Protein AF-A0A1M5C3C6-F1 (afdb_monomer_lite)

Organism: Salegentibacter echinorum (NCBI:txid1073325)

Structure (mmCIF, N/CA/C/O backbone):
data_AF-A0A1M5C3C6-F1
#
_entry.id   AF-A0A1M5C3C6-F1
#
loop_
_atom_site.group_PDB
_atom_site.id
_atom_site.type_symbol
_atom_site.label_atom_id
_atom_site.label_alt_id
_atom_site.label_comp_id
_atom_site.label_asym_id
_atom_site.label_entity_id
_atom_site.label_seq_id
_atom_site.pdbx_PDB_ins_code
_atom_site.Cartn_x
_atom_site.Cartn_y
_atom_site.Cartn_z
_atom_site.occupancy
_atom_site.B_iso_or_equiv
_atom_site.auth_seq_id
_atom_site.auth_comp_id
_atom_site.auth_asym_id
_atom_site.auth_atom_id
_atom_site.pdbx_PDB_model_num
ATOM 1 N N . MET A 1 1 ? 4.363 -3.540 -17.064 1.00 93.31 1 MET A N 1
ATOM 2 C CA . MET A 1 1 ? 4.188 -4.124 -15.725 1.00 93.31 1 MET A CA 1
ATOM 3 C C . MET A 1 1 ? 2.972 -3.511 -15.063 1.00 93.31 1 MET A C 1
ATOM 5 O O . MET A 1 1 ? 2.688 -2.341 -15.294 1.00 93.31 1 MET A O 1
ATOM 9 N N . CYS A 1 2 ? 2.278 -4.302 -14.253 1.00 96.50 2 CYS A N 1
ATOM 10 C CA . CYS A 1 2 ? 1.109 -3.880 -13.493 1.00 96.50 2 CYS A CA 1
ATOM 11 C C . CYS A 1 2 ? 1.290 -4.357 -12.052 1.00 96.50 2 CYS A C 1
ATOM 13 O O . CYS A 1 2 ? 1.739 -5.483 -11.843 1.00 96.50 2 CYS A O 1
ATOM 15 N N . ASP A 1 3 ? 0.938 -3.518 -11.085 1.00 96.62 3 ASP A N 1
ATOM 16 C CA . ASP A 1 3 ? 0.937 -3.871 -9.669 1.00 96.62 3 ASP A CA 1
ATOM 17 C C . ASP A 1 3 ? -0.134 -3.055 -8.945 1.00 96.62 3 ASP A C 1
ATOM 19 O O . ASP A 1 3 ? 0.022 -1.860 -8.692 1.00 96.62 3 ASP A O 1
ATOM 23 N N . VAL A 1 4 ? -1.237 -3.729 -8.638 1.00 96.19 4 VAL A N 1
ATOM 24 C CA . VAL A 1 4 ? -2.392 -3.157 -7.939 1.00 96.19 4 VAL A CA 1
ATOM 25 C C . VAL A 1 4 ? -2.385 -3.501 -6.443 1.00 96.19 4 VAL A C 1
ATOM 27 O O . VAL A 1 4 ? -3.344 -3.188 -5.742 1.00 96.19 4 VAL A O 1
ATOM 30 N N . GLY A 1 5 ? -1.327 -4.156 -5.946 1.00 94.25 5 GLY A N 1
ATOM 31 C CA . GLY A 1 5 ? -1.289 -4.795 -4.627 1.00 94.25 5 GLY A CA 1
ATOM 32 C C . GLY A 1 5 ? -0.212 -4.284 -3.668 1.00 94.25 5 GLY A C 1
ATOM 33 O O . GLY A 1 5 ? -0.130 -4.796 -2.555 1.00 94.25 5 GLY A O 1
ATOM 34 N N . PHE A 1 6 ? 0.603 -3.297 -4.054 1.00 95.62 6 PHE A N 1
ATOM 35 C CA . PHE A 1 6 ? 1.687 -2.790 -3.203 1.00 95.62 6 PHE A CA 1
ATOM 36 C C . PHE A 1 6 ? 1.196 -2.127 -1.903 1.00 95.62 6 PHE A C 1
ATOM 38 O O . PHE A 1 6 ? 1.842 -2.246 -0.863 1.00 95.62 6 PHE A O 1
ATOM 45 N N . GLY A 1 7 ? 0.059 -1.427 -1.950 1.00 94.38 7 GLY A N 1
ATOM 46 C CA . GLY A 1 7 ? -0.522 -0.709 -0.814 1.00 94.38 7 GLY A CA 1
ATOM 47 C C . GLY A 1 7 ? -0.641 0.787 -1.094 1.00 94.38 7 GLY A C 1
ATOM 48 O O . GLY A 1 7 ? -1.231 1.182 -2.097 1.00 94.38 7 GLY A O 1
ATOM 49 N N . GLY A 1 8 ? -0.090 1.629 -0.211 1.00 94.19 8 GLY A N 1
ATOM 50 C CA . GLY A 1 8 ? -0.203 3.094 -0.303 1.00 94.19 8 GLY A CA 1
ATOM 51 C C . GLY A 1 8 ? 0.149 3.646 -1.687 1.00 94.19 8 GLY A C 1
ATOM 52 O O . GLY A 1 8 ? -0.581 4.463 -2.239 1.00 94.19 8 GLY A O 1
ATOM 53 N N . GLN A 1 9 ? 1.223 3.127 -2.280 1.00 95.62 9 GLN A N 1
ATOM 54 C CA . GLN A 1 9 ? 1.797 3.571 -3.552 1.00 95.62 9 GLN A CA 1
ATOM 55 C C . GLN A 1 9 ? 1.551 2.544 -4.669 1.00 95.62 9 GLN A C 1
ATOM 57 O O . GLN A 1 9 ? 2.379 2.378 -5.560 1.00 95.62 9 GLN A O 1
ATOM 62 N N . SER A 1 10 ? 0.426 1.817 -4.622 1.00 96.12 10 SER A N 1
ATOM 63 C CA . SER A 1 10 ? 0.005 0.978 -5.752 1.00 96.12 10 SER A CA 1
ATOM 64 C C . SER A 1 10 ? -0.059 1.799 -7.043 1.00 96.12 10 SER A C 1
ATOM 66 O O . SER A 1 10 ? -0.481 2.966 -7.034 1.00 96.12 10 SER A O 1
ATOM 68 N N . LEU A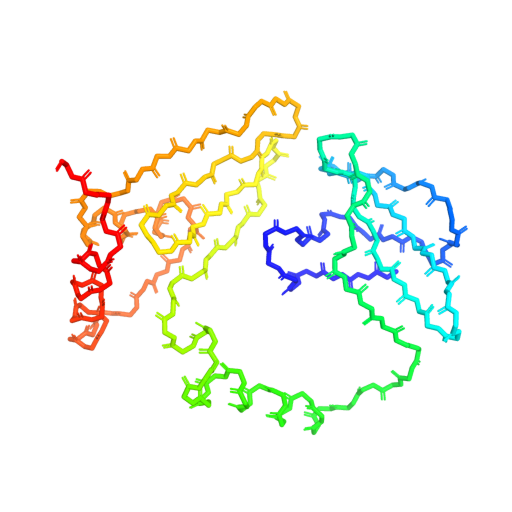 1 11 ? 0.341 1.177 -8.154 1.00 97.19 11 LEU A N 1
ATOM 69 C CA . LEU A 1 11 ? 0.299 1.804 -9.469 1.00 97.19 11 LEU A CA 1
ATOM 70 C C . LEU A 1 11 ? -1.156 2.075 -9.865 1.00 97.19 11 LEU A C 1
ATOM 72 O O . LEU A 1 11 ? -2.012 1.197 -9.762 1.00 97.19 11 LEU A O 1
ATOM 76 N N . SER A 1 12 ? -1.424 3.291 -10.336 1.00 96.44 12 SER A N 1
ATOM 77 C CA . SER A 1 12 ? -2.730 3.704 -10.869 1.00 96.44 12 SER A CA 1
ATOM 78 C C . SER A 1 12 ? -2.814 3.581 -12.395 1.00 96.44 12 SER A C 1
ATOM 80 O O . SER A 1 12 ? -3.881 3.766 -12.971 1.00 96.44 12 SER A O 1
ATOM 82 N N . ALA A 1 13 ? -1.704 3.230 -13.049 1.00 97.06 13 ALA A N 1
ATOM 83 C CA . ALA A 1 13 ? -1.616 2.925 -14.471 1.00 97.06 13 ALA A CA 1
ATOM 84 C C . ALA A 1 13 ? -0.562 1.830 -14.715 1.00 97.06 13 ALA A C 1
ATOM 86 O O . ALA A 1 13 ? 0.375 1.688 -13.920 1.00 97.06 13 ALA A O 1
ATOM 87 N N . PRO A 1 14 ? -0.685 1.037 -15.794 1.00 97.88 14 PRO A N 1
ATOM 88 C CA . PRO A 1 14 ? 0.389 0.146 -16.206 1.00 97.88 14 PRO A CA 1
ATOM 89 C C . PRO A 1 14 ? 1.625 0.958 -16.608 1.00 97.88 14 PRO A C 1
ATOM 91 O O . PRO A 1 14 ? 1.510 2.014 -17.222 1.00 97.88 14 PRO A O 1
ATOM 94 N N . LEU A 1 15 ? 2.808 0.425 -16.313 1.00 98.31 15 LEU A N 1
ATOM 95 C CA . LEU A 1 15 ? 4.074 0.991 -16.779 1.00 98.31 15 LEU A CA 1
ATOM 96 C C . LEU A 1 15 ? 4.615 0.160 -17.938 1.00 98.31 15 LEU A C 1
ATOM 98 O O . LEU A 1 15 ? 4.606 -1.072 -17.878 1.00 98.31 15 LEU A O 1
ATOM 102 N N . GLU A 1 16 ? 5.154 0.789 -18.970 1.00 98.06 16 GLU A N 1
ATOM 103 C CA . GLU A 1 16 ? 5.995 0.097 -19.937 1.00 98.06 16 GLU A CA 1
ATOM 104 C C . GLU A 1 16 ? 7.238 -0.464 -19.228 1.00 98.06 16 GLU A C 1
ATOM 106 O O . GLU A 1 16 ? 7.775 0.130 -18.287 1.00 98.06 16 GLU A O 1
ATOM 111 N N . PHE A 1 17 ? 7.727 -1.629 -19.660 1.00 97.25 17 PHE A N 1
ATOM 112 C CA . PHE A 1 17 ? 8.961 -2.196 -19.112 1.00 97.25 17 PHE A CA 1
ATOM 113 C C . PHE A 1 17 ? 10.205 -1.536 -19.729 1.00 97.25 17 PHE A C 1
ATOM 115 O O . PHE A 1 17 ? 11.050 -2.192 -20.335 1.00 97.25 17 PHE A O 1
ATOM 122 N N . LYS A 1 18 ? 10.302 -0.213 -19.584 1.00 97.62 18 LYS A N 1
ATOM 123 C CA . LYS A 1 18 ? 11.383 0.615 -20.115 1.00 97.62 18 LYS A CA 1
ATOM 124 C C . LYS A 1 18 ? 12.235 1.158 -18.974 1.00 97.62 18 LYS A C 1
ATOM 126 O O . LYS A 1 18 ? 11.721 1.649 -17.969 1.00 97.62 18 LYS A O 1
ATOM 131 N N . LEU A 1 19 ? 13.551 0.998 -19.099 1.00 98.00 19 LEU A N 1
ATOM 132 C CA . LEU A 1 19 ? 14.489 1.337 -18.033 1.00 98.00 19 LEU A CA 1
ATOM 133 C C . LEU A 1 19 ? 14.855 2.818 -18.059 1.00 98.00 19 LEU A C 1
ATOM 135 O O . LEU A 1 19 ? 15.121 3.369 -19.117 1.00 98.00 19 LEU A O 1
ATOM 139 N N . ASN A 1 20 ? 14.978 3.402 -16.869 1.00 97.38 20 ASN A N 1
ATOM 140 C CA . ASN A 1 20 ? 15.413 4.769 -16.569 1.00 97.38 20 ASN A CA 1
ATOM 141 C C . ASN A 1 20 ? 14.481 5.894 -17.036 1.00 97.38 20 ASN A C 1
ATOM 143 O O . ASN A 1 20 ? 14.578 6.992 -16.486 1.00 97.38 20 ASN A O 1
ATOM 147 N N . ASP A 1 21 ? 13.561 5.610 -17.949 1.00 97.88 21 ASP A N 1
ATOM 148 C CA . ASP A 1 21 ? 12.530 6.544 -18.382 1.00 97.88 21 ASP A CA 1
ATOM 149 C C . ASP A 1 21 ? 11.553 6.855 -17.247 1.00 97.88 21 ASP A C 1
ATOM 151 O O . ASP A 1 21 ? 11.092 5.961 -16.528 1.00 97.88 21 ASP A O 1
ATOM 155 N N . ILE A 1 22 ? 11.253 8.144 -17.104 1.00 98.38 22 ILE A N 1
ATOM 156 C CA . ILE A 1 22 ? 10.163 8.625 -16.261 1.00 98.38 22 ILE A CA 1
ATOM 157 C C . ILE A 1 22 ? 8.858 8.305 -16.984 1.00 98.38 22 ILE A C 1
ATOM 159 O O . ILE A 1 22 ? 8.717 8.586 -18.172 1.00 98.38 22 ILE A O 1
ATOM 163 N N . GLN A 1 23 ? 7.929 7.698 -16.261 1.00 98.31 23 GLN A N 1
ATOM 164 C CA . GLN A 1 23 ? 6.617 7.321 -16.753 1.00 98.31 23 GLN A CA 1
ATOM 165 C C . GLN A 1 23 ? 5.569 7.969 -15.858 1.00 98.31 23 GLN A C 1
ATOM 167 O O . GLN A 1 23 ? 5.457 7.634 -14.674 1.00 98.31 23 GLN A O 1
ATOM 172 N N . GLU A 1 24 ? 4.843 8.917 -16.439 1.00 97.25 24 GLU A N 1
ATOM 173 C CA . GLU A 1 24 ? 3.738 9.607 -15.784 1.00 97.25 24 GLU A CA 1
ATOM 174 C C . GLU A 1 24 ? 2.586 8.629 -15.536 1.00 97.25 24 GLU A C 1
ATOM 176 O O . GLU A 1 24 ? 2.287 7.750 -16.351 1.00 97.25 24 GLU A O 1
ATOM 181 N N . THR A 1 25 ? 1.923 8.787 -14.397 1.00 96.56 25 THR A N 1
ATOM 182 C CA . THR A 1 25 ? 0.677 8.083 -14.079 1.00 96.56 25 THR A CA 1
ATOM 183 C C . THR A 1 25 ? -0.361 9.107 -13.624 1.00 96.56 25 THR A C 1
ATOM 185 O O . THR A 1 25 ? -0.002 10.254 -13.363 1.00 96.56 25 THR A O 1
ATOM 188 N N . PRO A 1 26 ? -1.642 8.733 -13.4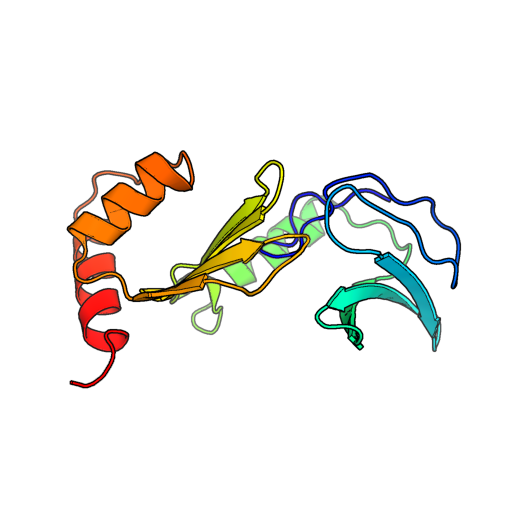55 1.00 96.31 26 PRO A N 1
ATOM 189 C CA . PRO A 1 26 ? -2.628 9.641 -12.868 1.00 96.31 26 PRO A CA 1
ATOM 190 C C . PRO A 1 26 ? -2.258 10.164 -11.468 1.00 96.31 26 PRO A C 1
ATOM 192 O O . PRO A 1 26 ? -2.896 11.087 -10.981 1.00 96.31 26 PRO A O 1
ATOM 195 N N . HIS A 1 27 ? -1.285 9.543 -10.791 1.00 96.38 27 HIS A N 1
ATOM 196 C CA . HIS A 1 27 ? -0.815 9.949 -9.470 1.00 96.38 27 HIS A CA 1
ATOM 197 C C . HIS A 1 27 ? 0.650 10.411 -9.531 1.00 96.38 27 HIS A C 1
ATOM 199 O O . HIS A 1 27 ? 0.934 11.482 -10.050 1.00 96.38 27 HIS A O 1
ATOM 205 N N . GLU A 1 28 ? 1.587 9.638 -8.979 1.00 96.50 28 GLU A N 1
ATOM 206 C CA . GLU A 1 28 ? 3.012 9.961 -9.010 1.00 96.50 28 GLU A CA 1
ATOM 207 C C . GLU A 1 28 ? 3.690 9.431 -10.272 1.00 96.50 28 GLU A C 1
ATOM 209 O O . GLU A 1 28 ? 3.245 8.458 -10.886 1.00 96.50 28 GLU A O 1
ATOM 214 N N . ASP A 1 29 ? 4.835 10.016 -10.599 1.00 97.38 29 ASP A N 1
ATOM 215 C CA . ASP A 1 29 ? 5.709 9.484 -11.632 1.00 97.38 29 ASP A CA 1
ATOM 216 C C . ASP A 1 29 ? 6.479 8.272 -11.121 1.00 97.38 29 ASP A C 1
ATOM 218 O O . ASP A 1 29 ? 6.998 8.250 -9.995 1.00 97.38 29 ASP A O 1
ATOM 222 N N . TYR A 1 30 ? 6.635 7.285 -11.996 1.00 98.31 30 TYR A N 1
ATOM 223 C CA . TYR A 1 30 ? 7.414 6.091 -11.717 1.00 98.31 30 TYR A CA 1
ATOM 224 C C . TYR A 1 30 ? 8.551 5.931 -12.714 1.00 98.31 30 TYR A C 1
ATOM 226 O O . TYR A 1 30 ? 8.537 6.461 -13.820 1.00 98.31 30 TYR A O 1
ATOM 234 N N . LYS A 1 31 ? 9.564 5.163 -12.321 1.00 98.31 31 LYS A N 1
ATOM 235 C CA . LYS A 1 31 ? 10.573 4.650 -13.248 1.00 98.31 31 LYS A CA 1
ATOM 236 C C . LYS A 1 31 ? 11.105 3.311 -12.787 1.00 98.31 31 LYS A C 1
ATOM 238 O O . LYS A 1 31 ? 11.161 3.022 -11.589 1.00 98.31 31 LYS A O 1
ATOM 243 N N . ILE A 1 32 ? 11.563 2.515 -13.742 1.00 98.62 32 ILE A N 1
ATOM 244 C CA . ILE A 1 32 ? 12.200 1.228 -13.479 1.00 98.62 32 ILE A CA 1
ATOM 245 C C . ILE A 1 32 ? 13.699 1.414 -13.664 1.00 98.62 32 ILE A C 1
ATOM 247 O O . ILE A 1 32 ? 14.146 1.818 -14.731 1.00 98.62 32 ILE A O 1
ATOM 251 N N . ILE A 1 33 ? 14.499 1.110 -12.647 1.00 98.31 33 ILE A N 1
ATOM 252 C CA . ILE A 1 33 ? 15.962 1.110 -12.780 1.00 98.31 33 ILE A CA 1
ATOM 253 C C . ILE A 1 33 ? 16.501 -0.312 -12.680 1.00 98.31 33 ILE A C 1
ATOM 255 O O . ILE A 1 33 ? 15.929 -1.152 -11.985 1.00 98.31 33 ILE A O 1
ATOM 259 N N . ARG A 1 34 ? 17.639 -0.576 -13.325 1.00 98.12 34 ARG A N 1
ATOM 260 C CA . ARG A 1 34 ? 18.359 -1.848 -13.203 1.00 98.12 34 ARG A CA 1
ATOM 261 C C . ARG A 1 34 ? 19.704 -1.621 -12.521 1.00 98.12 34 ARG A C 1
ATOM 263 O O . ARG A 1 34 ? 20.483 -0.781 -12.957 1.00 98.12 34 ARG A O 1
ATOM 270 N N . LYS A 1 35 ? 19.986 -2.372 -11.455 1.00 97.38 35 LYS A N 1
ATOM 271 C CA . LYS A 1 35 ? 21.264 -2.331 -10.725 1.00 97.38 35 LYS A CA 1
ATOM 272 C C . LYS A 1 35 ? 21.596 -3.717 -10.180 1.00 97.38 35 LYS A C 1
ATOM 274 O O . LYS A 1 35 ? 20.727 -4.379 -9.620 1.00 97.38 35 LYS A O 1
ATOM 279 N N . ASN A 1 36 ? 22.849 -4.152 -10.326 1.00 95.44 36 ASN A N 1
ATOM 280 C CA . ASN A 1 36 ? 23.354 -5.430 -9.799 1.00 95.44 36 ASN A CA 1
ATOM 281 C C . ASN A 1 36 ? 22.453 -6.630 -10.165 1.00 95.44 36 ASN A C 1
ATOM 283 O O . ASN A 1 36 ? 22.033 -7.398 -9.303 1.00 95.44 36 ASN A O 1
ATOM 287 N N . GLY A 1 37 ? 22.071 -6.731 -11.442 1.00 94.94 37 GLY A N 1
ATOM 288 C CA . GLY A 1 37 ? 21.233 -7.824 -11.953 1.00 94.94 37 GLY A CA 1
ATOM 289 C C . GLY A 1 37 ? 19.751 -7.774 -11.556 1.00 94.94 37 GLY A C 1
ATOM 290 O O . GLY A 1 37 ? 18.988 -8.610 -12.023 1.00 94.94 37 GLY A O 1
ATOM 291 N N . CYS A 1 38 ? 19.323 -6.794 -10.758 1.00 97.81 38 CYS A N 1
ATOM 292 C CA . CYS A 1 38 ? 17.945 -6.672 -10.280 1.00 97.81 38 CYS A CA 1
ATOM 293 C C . CYS A 1 38 ? 17.273 -5.401 -10.800 1.00 97.81 38 CYS A C 1
ATOM 295 O O . CYS A 1 38 ? 17.946 -4.424 -11.144 1.00 97.81 38 CYS A O 1
ATOM 297 N N . TYR A 1 39 ? 15.944 -5.411 -10.808 1.00 98.50 39 TYR A N 1
ATOM 298 C CA . TYR A 1 39 ? 15.113 -4.263 -11.149 1.00 98.50 39 TYR A CA 1
ATOM 299 C C . TYR A 1 39 ? 14.578 -3.614 -9.879 1.00 98.50 39 TYR A C 1
ATOM 301 O O . TYR A 1 39 ? 14.357 -4.289 -8.874 1.00 98.50 39 TYR A O 1
ATOM 309 N N . PHE A 1 40 ? 14.374 -2.304 -9.919 1.00 98.50 40 PHE A N 1
ATOM 310 C CA . PHE A 1 40 ? 13.790 -1.547 -8.822 1.00 98.50 40 PHE A CA 1
ATOM 311 C C . PHE A 1 40 ? 12.723 -0.623 -9.384 1.00 98.50 40 PHE A C 1
ATOM 313 O O . PHE A 1 40 ? 13.011 0.162 -10.291 1.00 98.50 40 PHE A O 1
ATOM 320 N N . LEU A 1 41 ? 11.522 -0.695 -8.817 1.00 98.50 41 LEU A N 1
ATOM 321 C CA . LEU A 1 41 ? 10.489 0.296 -9.072 1.00 98.50 41 LEU A CA 1
ATOM 322 C C . LEU A 1 41 ? 10.749 1.503 -8.171 1.00 98.50 41 LEU A C 1
ATOM 324 O O . LEU A 1 41 ? 10.874 1.365 -6.949 1.00 98.50 41 LEU A O 1
ATOM 328 N N . LYS A 1 42 ? 10.850 2.685 -8.775 1.00 98.44 42 LYS A N 1
ATOM 329 C CA . LYS A 1 42 ? 10.987 3.955 -8.067 1.00 98.44 42 LYS A CA 1
ATOM 330 C C . LYS A 1 42 ? 9.776 4.838 -8.307 1.00 98.44 42 LYS A C 1
ATOM 332 O O . LYS A 1 42 ? 9.257 4.851 -9.415 1.00 98.44 42 LYS A O 1
ATOM 337 N N . CYS A 1 43 ? 9.394 5.579 -7.277 1.00 97.69 43 CYS A N 1
ATOM 338 C CA . CYS A 1 43 ? 8.297 6.541 -7.265 1.00 97.69 43 CYS A CA 1
ATOM 339 C C . CYS A 1 43 ? 8.857 7.924 -6.904 1.00 97.69 43 CYS A C 1
ATOM 341 O O . CYS A 1 43 ? 9.737 8.016 -6.038 1.00 97.69 43 CYS A O 1
ATOM 343 N N . SER A 1 44 ? 8.389 8.974 -7.573 1.00 96.69 44 SER A N 1
ATOM 344 C CA . SER A 1 44 ? 8.720 10.361 -7.244 1.00 96.69 44 SER A CA 1
ATOM 345 C C . SER A 1 44 ? 7.780 10.871 -6.152 1.00 96.69 44 SER A C 1
ATOM 347 O O . SER A 1 44 ? 6.592 11.066 -6.384 1.00 96.69 44 SER A O 1
ATOM 349 N N . ILE A 1 45 ? 8.299 11.079 -4.941 1.00 93.38 45 ILE A N 1
ATOM 350 C CA . ILE A 1 45 ? 7.525 11.549 -3.784 1.00 93.38 45 ILE A CA 1
ATOM 351 C C . ILE A 1 45 ? 8.228 12.775 -3.217 1.00 93.38 45 ILE A C 1
ATOM 353 O O . ILE A 1 45 ? 9.394 12.688 -2.838 1.00 93.38 45 ILE A O 1
ATOM 357 N N . LYS A 1 46 ? 7.523 13.913 -3.135 1.00 89.88 46 LYS A N 1
ATOM 358 C CA . LYS A 1 46 ? 8.088 15.199 -2.674 1.00 89.88 46 LYS A CA 1
ATOM 359 C C . LYS A 1 46 ? 9.405 15.550 -3.390 1.00 89.88 46 LYS A C 1
ATOM 361 O O . LYS A 1 46 ? 10.380 15.932 -2.754 1.00 89.88 46 LYS A O 1
ATOM 366 N N . ASN A 1 47 ? 9.427 15.387 -4.714 1.00 89.25 47 ASN A N 1
ATOM 367 C CA . ASN A 1 47 ? 10.594 15.604 -5.581 1.00 89.25 47 ASN A CA 1
ATOM 368 C C . ASN A 1 47 ? 11.801 14.686 -5.298 1.00 89.25 47 ASN A C 1
ATOM 370 O O . ASN A 1 47 ? 12.896 14.928 -5.804 1.00 89.25 47 ASN A O 1
ATOM 374 N N . GLU A 1 48 ? 11.616 13.602 -4.539 1.00 95.38 48 GLU A N 1
ATOM 375 C CA . GLU A 1 48 ? 12.642 12.594 -4.290 1.00 95.38 48 GLU A CA 1
ATOM 376 C C . GLU A 1 48 ? 12.256 11.233 -4.874 1.00 95.38 48 GLU A C 1
ATOM 378 O O . GLU A 1 48 ? 11.145 10.735 -4.698 1.00 95.38 48 GLU A O 1
ATOM 383 N N . TRP A 1 49 ? 13.222 10.566 -5.506 1.00 97.50 49 TRP A N 1
ATOM 384 C CA . TRP A 1 49 ? 13.036 9.211 -6.021 1.00 97.50 49 TRP A CA 1
ATOM 385 C C . TRP A 1 49 ? 13.199 8.164 -4.917 1.00 97.50 49 TRP A C 1
ATOM 387 O O . TRP A 1 49 ? 14.320 7.756 -4.591 1.00 97.50 49 TRP A O 1
ATOM 397 N N . LYS A 1 50 ? 12.079 7.669 -4.391 1.00 97.69 50 LYS A N 1
ATOM 398 C CA . LYS A 1 50 ? 12.032 6.592 -3.394 1.00 97.69 50 LYS A CA 1
ATOM 399 C C . LYS A 1 50 ? 11.943 5.231 -4.085 1.00 97.69 50 LYS A C 1
ATOM 401 O O . LYS A 1 50 ? 11.260 5.078 -5.093 1.00 97.69 50 LYS A O 1
ATOM 406 N N . THR A 1 51 ? 12.634 4.230 -3.548 1.00 97.81 51 THR A N 1
ATOM 407 C CA . THR A 1 51 ? 12.511 2.838 -4.010 1.00 97.81 51 THR A CA 1
ATOM 408 C C . THR A 1 51 ? 11.296 2.200 -3.352 1.00 97.81 51 THR A C 1
ATOM 410 O O . THR A 1 51 ? 11.243 2.159 -2.127 1.00 97.81 51 THR A O 1
ATOM 413 N N . MET A 1 52 ? 10.357 1.688 -4.149 1.00 97.44 52 MET A N 1
ATOM 414 C CA . MET A 1 52 ? 9.184 0.969 -3.642 1.00 97.44 52 MET A CA 1
ATOM 415 C C . MET A 1 52 ? 9.549 -0.482 -3.342 1.00 97.44 52 MET A C 1
ATOM 417 O O . MET A 1 52 ? 9.415 -0.950 -2.217 1.00 97.44 52 MET A O 1
ATOM 421 N N . TYR A 1 53 ? 10.098 -1.177 -4.338 1.00 97.62 53 TYR A N 1
ATOM 422 C CA . TYR A 1 53 ? 10.556 -2.553 -4.186 1.00 97.62 53 TYR A CA 1
ATOM 423 C C . TYR A 1 53 ? 11.593 -2.936 -5.239 1.00 97.62 53 TYR A C 1
ATOM 425 O O . TYR A 1 53 ? 11.792 -2.261 -6.253 1.00 97.62 53 TYR A O 1
ATOM 433 N N . LYS A 1 54 ? 12.261 -4.055 -4.964 1.00 97.75 54 LYS A N 1
ATOM 434 C CA . LYS A 1 54 ? 13.228 -4.727 -5.829 1.00 97.75 54 LYS A CA 1
ATOM 435 C C . LYS A 1 54 ? 12.600 -6.013 -6.361 1.00 97.75 54 LYS A C 1
ATOM 437 O O . LYS A 1 54 ? 11.991 -6.746 -5.591 1.00 97.75 54 LYS A O 1
ATOM 442 N N . PHE A 1 55 ? 12.802 -6.321 -7.637 1.00 97.38 55 PHE A N 1
ATOM 443 C CA . PHE A 1 55 ? 12.292 -7.546 -8.248 1.00 97.38 55 PHE A CA 1
ATOM 444 C C . PHE A 1 55 ? 13.251 -8.126 -9.299 1.00 97.38 55 PHE A C 1
ATOM 446 O O . PHE A 1 55 ? 14.229 -7.496 -9.717 1.00 97.38 55 PHE A O 1
ATOM 453 N N . THR A 1 56 ? 12.974 -9.364 -9.701 1.00 96.75 56 THR A N 1
ATOM 454 C CA . THR A 1 56 ? 13.628 -10.064 -10.816 1.00 96.75 56 THR A CA 1
ATOM 455 C C . THR A 1 56 ? 12.568 -10.469 -11.840 1.00 96.75 56 THR A C 1
ATOM 457 O O . THR A 1 56 ? 11.379 -10.319 -11.576 1.00 96.75 56 THR A O 1
ATOM 460 N N . LEU A 1 57 ? 12.985 -10.977 -13.000 1.00 96.25 57 LEU A N 1
ATOM 461 C CA . LEU A 1 57 ? 12.062 -11.493 -14.021 1.00 96.25 57 LEU A CA 1
ATOM 462 C C . LEU A 1 57 ? 11.787 -12.995 -13.873 1.00 96.25 57 LEU A C 1
ATOM 464 O O . LEU A 1 57 ? 11.206 -13.601 -14.769 1.00 96.25 57 LEU A O 1
ATOM 468 N N . ASN A 1 58 ? 12.217 -13.599 -12.763 1.00 96.25 58 ASN A N 1
ATOM 469 C CA . ASN A 1 58 ? 11.931 -14.998 -12.491 1.00 96.25 58 ASN A CA 1
ATOM 470 C C . ASN A 1 58 ? 10.423 -15.189 -12.327 1.00 96.25 58 ASN A C 1
ATOM 472 O O . ASN A 1 58 ? 9.748 -14.385 -11.683 1.00 96.25 58 ASN A O 1
ATOM 476 N N . THR A 1 59 ? 9.905 -16.269 -12.900 1.00 96.75 59 THR A N 1
ATOM 477 C CA . THR A 1 59 ? 8.505 -16.649 -12.732 1.00 96.75 59 THR A CA 1
ATOM 478 C C . THR A 1 59 ? 8.268 -17.115 -11.301 1.00 96.75 59 THR A C 1
ATOM 480 O O . THR A 1 59 ? 8.951 -18.023 -10.830 1.00 96.75 59 THR A O 1
ATOM 483 N N . SER A 1 60 ? 7.289 -16.507 -10.637 1.00 96.25 60 SER A N 1
ATOM 484 C CA . SER A 1 60 ? 6.762 -16.982 -9.358 1.00 96.25 60 SER A CA 1
ATOM 485 C C . SER A 1 60 ? 5.536 -17.855 -9.597 1.00 96.25 60 SER A C 1
ATOM 487 O O . SER A 1 60 ? 4.677 -17.526 -10.418 1.00 96.25 60 SER A O 1
ATOM 489 N N . TYR A 1 61 ? 5.426 -18.948 -8.852 1.00 97.50 61 TYR A N 1
ATOM 490 C CA . TYR A 1 61 ? 4.308 -19.880 -8.921 1.00 97.50 61 TYR A CA 1
ATOM 491 C C . TYR A 1 61 ? 3.392 -19.732 -7.705 1.00 97.50 61 TYR A C 1
ATOM 493 O O . TYR A 1 61 ? 3.758 -19.187 -6.665 1.00 97.50 61 TYR A O 1
ATOM 501 N N . MET A 1 62 ? 2.182 -20.287 -7.800 1.00 97.62 62 MET A N 1
ATOM 502 C CA . MET A 1 62 ? 1.200 -20.250 -6.707 1.00 97.62 62 MET A CA 1
ATOM 503 C C . MET A 1 62 ? 1.728 -20.806 -5.381 1.00 97.62 62 MET A C 1
ATOM 505 O O . MET A 1 62 ? 1.305 -20.352 -4.319 1.00 97.62 62 MET A O 1
ATOM 509 N N . VAL A 1 63 ? 2.641 -21.779 -5.421 1.00 97.44 63 VAL A N 1
ATOM 510 C CA . VAL A 1 63 ? 3.258 -22.331 -4.208 1.00 97.44 63 VAL A CA 1
ATOM 511 C C . VAL A 1 63 ? 4.142 -21.303 -3.496 1.00 97.44 63 VAL A C 1
ATOM 513 O O . VAL A 1 63 ? 4.065 -21.199 -2.274 1.00 97.44 63 VAL A O 1
ATOM 516 N N . ASP A 1 64 ? 4.877 -20.476 -4.242 1.00 97.31 64 ASP A N 1
ATOM 517 C CA . ASP A 1 64 ? 5.742 -19.433 -3.681 1.00 97.31 64 ASP A CA 1
ATOM 518 C C . ASP A 1 64 ? 4.900 -18.377 -2.952 1.00 97.31 64 ASP A C 1
ATOM 520 O O . ASP A 1 64 ? 5.200 -17.988 -1.820 1.00 97.31 64 ASP A O 1
ATOM 524 N N . TYR A 1 65 ? 3.772 -17.982 -3.556 1.00 96.62 65 TYR A N 1
ATOM 525 C CA . TYR A 1 65 ? 2.827 -17.053 -2.937 1.00 96.62 65 TYR A CA 1
ATOM 526 C C . TYR A 1 65 ? 2.166 -17.626 -1.683 1.00 96.62 65 TYR A C 1
ATOM 528 O O . TYR A 1 65 ? 1.947 -16.881 -0.732 1.00 96.62 65 TYR A O 1
ATOM 536 N N . LYS A 1 66 ? 1.870 -18.932 -1.632 1.00 97.81 66 LYS A N 1
ATOM 537 C CA . LYS A 1 66 ? 1.309 -19.565 -0.425 1.00 97.81 66 LYS A CA 1
ATOM 538 C C . LYS A 1 66 ? 2.269 -19.468 0.758 1.00 97.81 66 LYS A C 1
ATOM 540 O O . LYS A 1 66 ? 1.827 -19.126 1.853 1.00 97.81 66 LYS A O 1
ATOM 545 N N . VAL A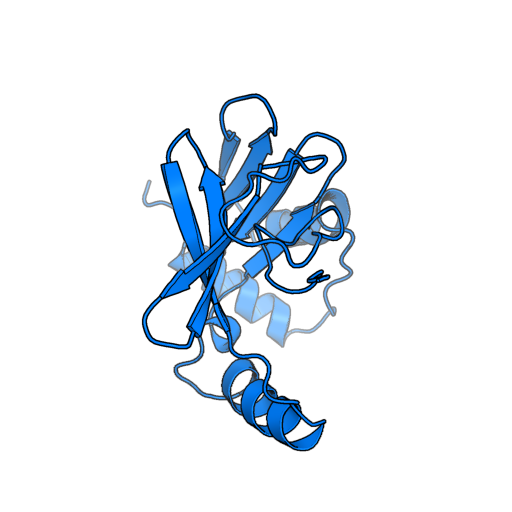 1 67 ? 3.558 -19.730 0.536 1.00 97.31 67 VAL A N 1
ATOM 546 C CA . VAL A 1 67 ? 4.590 -19.633 1.581 1.00 97.31 67 VAL A CA 1
ATOM 547 C C . VAL A 1 67 ? 4.731 -18.188 2.061 1.00 97.31 67 VAL A C 1
ATOM 549 O O . VAL A 1 67 ? 4.660 -17.933 3.264 1.00 97.31 67 VAL A O 1
ATOM 552 N N . ALA A 1 68 ? 4.848 -17.233 1.132 1.00 96.44 68 ALA A N 1
ATOM 553 C CA . ALA A 1 68 ? 4.944 -15.814 1.469 1.00 96.44 68 ALA A CA 1
ATOM 554 C C . ALA A 1 68 ? 3.698 -15.309 2.220 1.00 96.44 68 ALA A C 1
ATOM 556 O O . ALA A 1 68 ? 3.826 -14.638 3.241 1.00 96.44 68 ALA A O 1
ATOM 557 N N . ASN A 1 69 ? 2.500 -15.679 1.757 1.00 97.50 69 ASN A N 1
ATOM 558 C CA . ASN A 1 69 ? 1.235 -15.309 2.387 1.00 97.50 69 ASN A CA 1
ATOM 559 C C . ASN A 1 69 ? 1.087 -15.904 3.788 1.00 97.50 69 ASN A C 1
ATOM 561 O O . ASN A 1 69 ? 0.591 -15.229 4.685 1.00 97.50 69 ASN A O 1
ATOM 565 N N . TRP A 1 70 ? 1.495 -17.159 4.000 1.00 97.62 70 TRP A N 1
ATOM 566 C CA . TRP A 1 70 ? 1.474 -17.747 5.338 1.00 97.62 70 TRP A CA 1
ATOM 567 C C . TRP A 1 70 ? 2.345 -16.920 6.286 1.00 97.62 70 TRP A C 1
ATOM 569 O O . TRP A 1 70 ? 1.847 -16.435 7.296 1.00 97.62 70 TRP A O 1
ATOM 579 N N . TYR A 1 71 ? 3.593 -16.630 5.905 1.00 96.75 71 TYR A N 1
ATOM 580 C CA . TYR A 1 71 ? 4.474 -15.805 6.731 1.00 96.75 71 TYR A CA 1
ATOM 581 C C . TYR A 1 71 ? 3.855 -14.434 7.043 1.00 96.75 71 TYR A C 1
ATOM 583 O O . TYR A 1 71 ? 3.734 -14.057 8.207 1.00 96.75 71 TYR A O 1
ATOM 591 N N . THR A 1 72 ? 3.400 -13.696 6.027 1.00 96.00 72 THR A N 1
ATOM 592 C CA . THR A 1 72 ? 2.857 -12.347 6.242 1.00 96.00 72 THR A CA 1
ATOM 593 C C . THR A 1 72 ? 1.535 -12.344 7.011 1.00 96.00 72 THR A C 1
ATOM 595 O O . THR A 1 72 ? 1.284 -11.404 7.761 1.00 96.00 72 THR A O 1
ATOM 598 N N . SER A 1 73 ? 0.695 -13.372 6.889 1.00 95.81 73 SER A N 1
ATOM 599 C CA . SER A 1 73 ? -0.611 -13.410 7.565 1.00 95.81 73 SER A CA 1
ATOM 600 C C . SER A 1 73 ? -0.584 -14.040 8.960 1.00 95.81 73 SER A C 1
ATOM 602 O O . SER A 1 73 ? -1.451 -13.718 9.779 1.00 95.81 73 SER A O 1
ATOM 604 N N . THR A 1 74 ? 0.384 -14.915 9.260 1.00 95.00 74 THR A N 1
ATOM 605 C CA . THR A 1 74 ? 0.384 -15.692 10.511 1.00 95.00 74 THR A CA 1
ATOM 606 C C . THR A 1 74 ? 1.631 -15.545 11.368 1.00 95.00 74 THR A C 1
ATOM 608 O O . THR A 1 74 ? 1.536 -15.805 12.567 1.00 95.00 74 THR A O 1
ATOM 611 N N . HIS A 1 75 ? 2.788 -15.169 10.811 1.00 95.56 75 HIS A N 1
ATOM 612 C CA . HIS A 1 75 ? 4.019 -15.106 11.600 1.00 95.56 75 HIS A CA 1
ATOM 613 C C . HIS A 1 75 ? 3.922 -14.003 12.674 1.00 95.56 75 HIS A C 1
ATOM 615 O O . HIS A 1 75 ? 3.502 -12.891 12.338 1.00 95.56 75 HIS A O 1
ATOM 621 N N . PRO A 1 76 ? 4.317 -14.260 13.939 1.00 93.75 76 PRO A N 1
ATOM 622 C CA . PRO A 1 76 ? 4.211 -13.280 15.028 1.00 93.75 76 PRO A CA 1
ATOM 623 C C . PRO A 1 76 ? 4.901 -11.943 14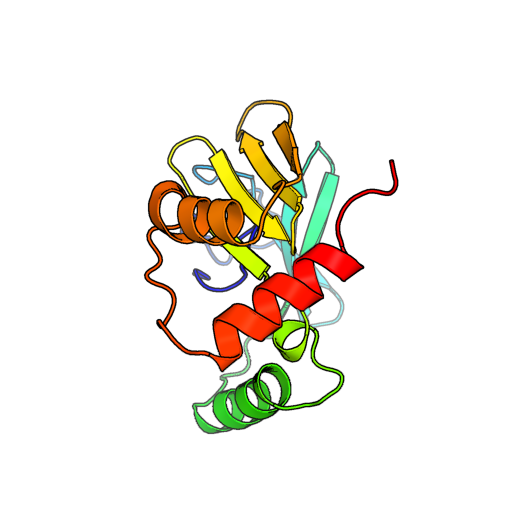.731 1.00 93.75 76 PRO A C 1
ATOM 625 O O . PRO A 1 76 ? 4.354 -10.886 15.037 1.00 93.75 76 PRO A O 1
ATOM 628 N N . ASP A 1 77 ? 6.055 -12.000 14.062 1.00 93.56 77 ASP A N 1
ATOM 629 C CA . ASP A 1 77 ? 6.850 -10.817 13.702 1.00 93.56 77 ASP A CA 1
ATOM 630 C C . ASP A 1 77 ? 6.324 -10.064 12.469 1.00 93.56 77 ASP A C 1
ATOM 632 O O . ASP A 1 77 ? 6.853 -9.015 12.097 1.00 93.56 77 ASP A O 1
ATOM 636 N N . SER A 1 78 ? 5.289 -10.575 11.796 1.00 94.31 78 SER A N 1
ATOM 637 C CA . SER A 1 78 ? 4.712 -9.883 10.648 1.00 94.31 78 SER A CA 1
ATOM 638 C C . SER A 1 78 ? 3.994 -8.609 11.090 1.00 94.31 78 SER A C 1
ATOM 640 O O . SER A 1 78 ? 3.064 -8.639 11.897 1.00 94.31 78 SER A O 1
ATOM 642 N N . HIS A 1 79 ? 4.341 -7.475 10.478 1.00 89.50 79 HIS A N 1
ATOM 643 C CA . HIS A 1 79 ? 3.633 -6.215 10.708 1.00 89.50 79 HIS A CA 1
ATOM 644 C C . HIS A 1 79 ? 2.133 -6.314 10.391 1.00 89.50 79 HIS A C 1
ATOM 646 O O . HIS A 1 79 ? 1.323 -5.723 11.102 1.00 89.50 79 HIS A O 1
ATOM 652 N N . PHE A 1 80 ? 1.745 -7.108 9.388 1.00 92.31 80 PHE A N 1
ATOM 653 C CA . PHE A 1 80 ? 0.340 -7.306 9.014 1.00 92.31 80 PHE A CA 1
ATOM 654 C C . PHE A 1 80 ? -0.458 -8.104 10.051 1.00 92.31 80 PHE A C 1
ATOM 656 O O . PHE A 1 80 ? -1.687 -8.088 10.029 1.00 92.31 80 PHE A O 1
ATOM 663 N N . LYS A 1 81 ? 0.215 -8.791 10.983 1.00 90.75 81 LYS A N 1
ATOM 664 C CA . LYS A 1 81 ? -0.457 -9.477 12.088 1.00 90.75 81 LYS A CA 1
ATOM 665 C C . LYS A 1 81 ? -0.880 -8.505 13.192 1.00 90.75 81 LYS A C 1
ATOM 667 O O . LYS A 1 81 ? -1.888 -8.777 13.852 1.00 90.75 81 LYS A O 1
ATOM 672 N N . ASN A 1 82 ? -0.143 -7.407 13.363 1.00 87.62 82 ASN A N 1
ATOM 673 C CA . ASN A 1 82 ? -0.211 -6.558 14.557 1.00 87.62 82 ASN A CA 1
ATOM 674 C C . ASN A 1 82 ? -0.619 -5.104 14.266 1.00 87.62 82 ASN A C 1
ATOM 676 O O . ASN A 1 82 ? -0.789 -4.330 15.199 1.00 87.62 82 ASN A O 1
ATOM 680 N N . LYS A 1 83 ? -0.784 -4.720 12.995 1.00 92.62 83 LYS A N 1
ATOM 681 C CA . LYS A 1 83 ? -1.174 -3.363 12.591 1.00 92.62 83 LYS A CA 1
ATOM 682 C C . LYS A 1 83 ? -2.438 -3.354 11.747 1.00 92.62 83 LYS A C 1
ATOM 684 O O . LYS A 1 83 ? -2.702 -4.295 10.999 1.00 92.62 83 LYS A O 1
ATOM 689 N N . LEU A 1 84 ? -3.172 -2.245 11.814 1.00 95.44 84 LEU A N 1
ATOM 690 C CA . LEU A 1 84 ? -4.206 -1.921 10.837 1.00 95.44 84 LEU A CA 1
ATOM 691 C C . LEU A 1 84 ? -3.583 -1.045 9.751 1.00 95.44 84 LEU A C 1
ATOM 693 O O . LEU A 1 84 ? -3.318 0.127 9.983 1.00 95.44 84 LEU A O 1
ATOM 697 N N . ILE A 1 85 ? -3.350 -1.614 8.570 1.00 96.75 85 ILE A N 1
ATOM 698 C CA . ILE A 1 85 ? -2.810 -0.883 7.420 1.00 96.75 85 ILE A CA 1
ATOM 699 C C . ILE A 1 85 ? -3.821 -0.982 6.288 1.00 96.75 85 ILE A C 1
ATOM 701 O O . ILE A 1 85 ? -4.164 -2.085 5.860 1.00 96.75 85 ILE A O 1
ATOM 705 N N . VAL A 1 86 ? -4.302 0.160 5.803 1.00 98.12 86 VAL A N 1
ATOM 706 C CA . VAL A 1 86 ? -5.268 0.222 4.701 1.00 98.12 86 VAL A CA 1
ATOM 707 C C . VAL A 1 86 ? -4.865 1.318 3.731 1.00 98.12 86 VAL A C 1
ATOM 709 O O . VAL A 1 86 ? -4.453 2.402 4.134 1.00 98.12 86 VAL A O 1
ATOM 712 N N . ALA A 1 87 ? -4.988 1.036 2.441 1.00 98.12 87 ALA A N 1
ATOM 713 C CA . ALA A 1 87 ? -4.700 1.988 1.386 1.00 98.12 87 ALA A CA 1
ATOM 714 C C . ALA A 1 87 ? -5.781 1.943 0.310 1.00 98.12 87 ALA A C 1
ATOM 716 O O . ALA A 1 87 ? -6.329 0.879 0.014 1.00 98.12 87 ALA A O 1
ATOM 717 N N . ARG A 1 88 ? -6.066 3.098 -0.293 1.00 98.00 88 ARG A N 1
ATOM 718 C CA . ARG A 1 88 ? -6.930 3.204 -1.471 1.00 98.00 88 ARG A CA 1
ATOM 719 C C . ARG A 1 88 ? -6.534 4.407 -2.322 1.00 98.00 88 ARG A C 1
ATOM 721 O O . ARG A 1 88 ? -6.435 5.515 -1.801 1.00 98.00 88 ARG A O 1
ATOM 728 N N . ALA A 1 89 ? -6.374 4.204 -3.626 1.00 96.88 89 ALA A N 1
ATOM 729 C CA . ALA A 1 89 ? -6.276 5.300 -4.587 1.00 96.88 89 ALA A CA 1
ATOM 730 C C . ALA A 1 89 ? -7.670 5.900 -4.854 1.00 96.88 89 ALA A C 1
ATOM 732 O O . ALA A 1 89 ? -8.637 5.164 -5.053 1.00 96.88 89 ALA A O 1
ATOM 733 N N . GLY A 1 90 ? -7.775 7.223 -4.798 1.00 95.69 90 GLY A N 1
ATOM 734 C CA . GLY A 1 90 ? -8.912 8.009 -5.274 1.00 95.69 90 GLY A CA 1
ATOM 735 C C . GLY A 1 90 ? -8.616 8.611 -6.650 1.00 95.69 90 GLY A C 1
ATOM 736 O O . GLY A 1 90 ? -7.678 8.193 -7.319 1.00 95.69 90 GLY A O 1
ATOM 737 N N . GLU A 1 91 ? -9.417 9.589 -7.070 1.00 93.62 91 GLU A N 1
ATOM 738 C CA . GLU A 1 91 ? -9.214 10.289 -8.349 1.00 93.62 91 GLU A CA 1
ATOM 739 C C . GLU A 1 91 ? -8.002 11.235 -8.280 1.00 93.62 91 GLU A C 1
ATOM 741 O O . GLU A 1 91 ? -7.034 11.036 -9.006 1.00 93.62 91 GLU A O 1
ATOM 746 N N . ASP A 1 92 ? -7.997 12.164 -7.316 1.00 94.44 92 ASP A N 1
ATOM 747 C CA . ASP A 1 92 ? -6.926 13.164 -7.129 1.00 94.44 92 ASP A CA 1
ATOM 748 C C . ASP A 1 92 ? -6.122 12.978 -5.827 1.00 94.44 92 ASP A C 1
ATOM 750 O O . ASP A 1 92 ? -5.430 13.889 -5.350 1.00 94.44 92 ASP A O 1
ATOM 754 N N . CYS A 1 93 ? -6.235 11.813 -5.185 1.00 97.12 93 CYS A N 1
ATOM 755 C CA . CYS A 1 93 ? -5.557 11.557 -3.916 1.00 97.12 93 CYS A CA 1
ATOM 756 C C . CYS A 1 93 ? -5.342 10.074 -3.615 1.00 97.12 93 CYS A C 1
ATOM 758 O O . CYS A 1 93 ? -5.957 9.198 -4.213 1.00 97.12 93 CYS A O 1
ATOM 760 N N . ARG A 1 94 ? -4.520 9.793 -2.602 1.00 98.12 94 ARG A N 1
ATOM 761 C CA . ARG A 1 94 ? -4.391 8.476 -1.972 1.00 98.12 94 ARG A CA 1
ATOM 762 C C . ARG A 1 94 ? -4.811 8.563 -0.517 1.00 98.12 94 ARG A C 1
ATOM 764 O O . ARG A 1 94 ? -4.331 9.417 0.224 1.00 98.12 94 ARG A O 1
ATOM 771 N N . TYR A 1 95 ? -5.669 7.644 -0.109 1.00 98.44 95 TYR A N 1
ATOM 772 C CA . TYR A 1 95 ? -6.043 7.442 1.281 1.00 98.44 95 TYR A CA 1
ATOM 773 C C . TYR A 1 95 ? -5.130 6.387 1.894 1.00 98.44 95 TYR A C 1
ATOM 775 O O . TYR A 1 95 ? -4.972 5.303 1.326 1.00 98.44 95 TYR A O 1
ATOM 783 N N . ALA A 1 96 ? -4.568 6.689 3.058 1.00 98.38 96 ALA A N 1
ATOM 784 C CA . ALA A 1 96 ? -3.782 5.764 3.857 1.00 98.38 96 ALA A CA 1
ATOM 785 C C . ALA A 1 96 ? -4.282 5.776 5.304 1.00 98.38 96 ALA A C 1
ATOM 787 O O . ALA A 1 96 ? -4.576 6.831 5.864 1.00 98.38 96 ALA A O 1
ATOM 788 N N . LEU A 1 97 ? -4.392 4.595 5.896 1.00 98.19 97 LEU A N 1
ATOM 789 C CA . LEU A 1 97 ? -4.648 4.397 7.314 1.00 98.19 97 LEU A CA 1
ATOM 790 C C . LEU A 1 97 ? -3.536 3.511 7.865 1.00 98.19 97 LEU A C 1
ATOM 792 O O . LEU A 1 97 ? -3.363 2.386 7.398 1.00 98.19 97 LEU A O 1
ATOM 796 N N . ASP A 1 98 ? -2.794 4.034 8.833 1.00 96.88 98 ASP A N 1
ATOM 797 C CA . ASP A 1 98 ? -1.772 3.320 9.596 1.00 96.88 98 ASP A CA 1
ATOM 798 C C . ASP A 1 98 ? -2.151 3.424 11.074 1.00 96.88 98 ASP A C 1
ATOM 800 O O . ASP A 1 98 ? -1.945 4.448 11.726 1.00 96.88 98 ASP A O 1
ATOM 804 N N . ASN A 1 99 ? -2.789 2.371 11.575 1.00 96.00 99 ASN A N 1
ATOM 805 C CA . ASN A 1 99 ? -3.452 2.318 12.871 1.00 96.00 99 ASN A CA 1
ATOM 806 C C . ASN A 1 99 ? -4.522 3.414 13.022 1.00 96.00 99 ASN A C 1
ATOM 808 O O . ASN A 1 99 ? -5.548 3.356 12.347 1.00 96.00 99 ASN A O 1
ATOM 812 N N . THR A 1 100 ? -4.307 4.394 13.900 1.00 96.69 100 THR A N 1
ATOM 813 C CA . THR A 1 100 ? -5.190 5.555 14.113 1.00 96.69 100 THR A CA 1
ATOM 814 C C . THR A 1 100 ? -4.833 6.741 13.225 1.00 96.69 100 THR A C 1
ATOM 816 O O . THR A 1 100 ? -5.600 7.698 13.155 1.00 96.69 100 THR A O 1
ATOM 819 N N . ARG A 1 101 ? -3.687 6.709 12.538 1.00 97.62 101 ARG A N 1
ATOM 820 C CA . ARG A 1 101 ? -3.220 7.810 11.697 1.00 97.62 101 ARG A CA 1
ATOM 821 C C . ARG A 1 101 ? -3.833 7.699 10.311 1.00 97.62 101 ARG A C 1
ATOM 823 O O . ARG A 1 101 ? -3.482 6.812 9.531 1.00 97.62 101 ARG A O 1
ATOM 830 N N . PHE A 1 102 ? -4.747 8.611 10.009 1.00 98.31 102 PHE A N 1
ATOM 831 C CA . PHE A 1 102 ? -5.397 8.717 8.714 1.00 98.31 102 PHE A CA 1
ATOM 832 C C . PHE A 1 102 ? -4.780 9.859 7.905 1.00 98.31 102 PHE A C 1
ATOM 834 O O . PHE A 1 102 ? -4.756 11.012 8.341 1.00 98.31 102 PHE A O 1
ATOM 841 N N . THR A 1 103 ? -4.309 9.542 6.701 1.00 98.44 103 THR A N 1
ATOM 842 C CA . THR A 1 103 ? -3.637 10.492 5.816 1.00 98.44 103 THR A CA 1
ATOM 843 C C . THR A 1 103 ? -4.294 10.510 4.440 1.00 98.44 103 THR A C 1
ATOM 845 O O . THR A 1 103 ? -4.554 9.469 3.834 1.00 98.44 103 THR A O 1
ATOM 848 N N . VAL A 1 104 ? -4.532 11.715 3.925 1.00 98.31 104 VAL A N 1
ATOM 849 C CA . VAL A 1 104 ? -4.937 11.969 2.540 1.00 98.31 104 VAL A CA 1
ATOM 850 C C . VAL A 1 104 ? -3.761 12.610 1.814 1.00 98.31 104 VAL A C 1
ATOM 852 O O . VAL A 1 104 ? -3.421 13.764 2.074 1.00 98.31 104 VAL A O 1
ATOM 855 N N . HIS A 1 105 ? -3.132 11.871 0.907 1.00 97.31 105 HIS A N 1
ATOM 856 C CA . HIS A 1 105 ? -2.060 12.368 0.048 1.00 97.31 105 HIS A CA 1
ATOM 857 C C . HIS A 1 105 ? -2.664 12.921 -1.243 1.00 97.31 105 HIS A C 1
ATOM 859 O O . HIS A 1 105 ? -3.122 12.150 -2.080 1.00 97.31 105 HIS A O 1
ATOM 865 N N . LEU A 1 106 ? -2.698 14.242 -1.405 1.00 96.00 106 LEU A N 1
ATOM 866 C CA . LEU A 1 106 ? -3.163 14.870 -2.645 1.00 96.00 106 LEU A CA 1
ATOM 867 C C . LEU A 1 106 ? -2.102 14.710 -3.745 1.00 96.00 106 LEU A C 1
ATOM 869 O O . LEU A 1 106 ? -0.919 14.899 -3.470 1.00 96.00 106 LEU A O 1
ATOM 873 N N . VAL A 1 107 ? -2.513 14.412 -4.984 1.00 91.19 107 VAL A N 1
ATOM 874 C CA . VAL A 1 107 ? -1.583 14.253 -6.127 1.00 91.19 107 VAL A CA 1
ATOM 875 C C . VAL A 1 107 ? -0.801 15.547 -6.390 1.00 91.19 107 VAL A C 1
ATOM 877 O O . VAL A 1 107 ? 0.393 15.516 -6.677 1.00 91.19 107 VAL A O 1
ATOM 880 N N . LYS A 1 108 ? -1.461 16.702 -6.235 1.00 83.88 108 LYS A N 1
ATOM 881 C CA . LYS A 1 108 ? -0.870 18.041 -6.386 1.00 83.88 108 LYS A CA 1
ATOM 882 C C . LYS A 1 108 ? -1.121 18.888 -5.143 1.00 83.88 108 LYS A C 1
ATOM 884 O O . LYS A 1 108 ? -1.879 19.854 -5.176 1.00 83.88 108 LYS A O 1
ATOM 889 N N . GLY A 1 109 ? -0.511 18.510 -4.026 1.00 88.12 109 GLY A N 1
ATOM 890 C CA . GLY A 1 109 ? -0.616 19.295 -2.804 1.00 88.12 109 GLY A CA 1
ATOM 891 C C . GLY A 1 109 ? 0.001 18.625 -1.592 1.00 88.12 109 GLY A C 1
ATOM 892 O O . GLY A 1 109 ? 0.652 17.584 -1.671 1.00 88.12 109 GLY A O 1
ATOM 893 N N . GLU A 1 110 ? -0.217 19.249 -0.444 1.00 92.44 110 GLU A N 1
ATOM 894 C CA . GLU A 1 110 ? 0.246 18.710 0.824 1.00 92.44 110 GLU A CA 1
ATOM 895 C C . GLU A 1 110 ? -0.640 17.562 1.299 1.00 92.44 110 GLU A C 1
ATOM 897 O O . GLU A 1 110 ? -1.850 17.512 1.058 1.00 92.44 110 GLU A O 1
ATOM 902 N N . SER A 1 111 ? -0.011 16.619 1.997 1.00 96.12 111 SER A N 1
ATOM 903 C CA . SER A 1 111 ? -0.742 15.549 2.662 1.00 96.12 111 SER A CA 1
ATOM 904 C C . SER A 1 111 ? -1.456 16.104 3.889 1.00 96.12 111 SER A C 1
ATOM 906 O O . SER A 1 111 ? -0.846 16.809 4.689 1.00 96.12 111 SER A O 1
ATOM 908 N N . LYS A 1 112 ? -2.732 15.757 4.049 1.00 97.06 112 LYS A N 1
ATOM 909 C CA . LYS A 1 112 ? -3.517 16.096 5.238 1.00 97.06 112 LYS A CA 1
ATOM 910 C C . LYS A 1 112 ? -3.557 14.888 6.154 1.00 97.06 112 LYS A C 1
ATOM 912 O O . LYS A 1 112 ? -4.041 13.834 5.749 1.00 97.06 112 LYS A O 1
ATOM 917 N N . GLU A 1 113 ? -3.046 15.045 7.363 1.00 97.38 113 GLU A N 1
ATOM 918 C CA . GLU A 1 113 ? -3.013 13.999 8.380 1.00 97.38 113 GLU A CA 1
ATOM 919 C C . GLU A 1 113 ? -3.926 14.370 9.544 1.00 97.38 113 GLU A C 1
ATOM 921 O O . GLU A 1 113 ? -4.001 15.533 9.942 1.00 97.38 113 GLU A O 1
ATOM 926 N N . ARG A 1 114 ? -4.613 13.367 10.089 1.00 96.75 114 ARG A N 1
ATOM 927 C CA . ARG A 1 114 ? -5.319 13.458 11.364 1.00 96.75 114 ARG A CA 1
ATOM 928 C C . ARG A 1 114 ? -5.304 12.107 12.069 1.00 96.75 114 ARG A C 1
ATOM 930 O O . ARG A 1 114 ? -5.215 11.065 11.419 1.00 96.75 114 ARG A O 1
ATOM 937 N N . TYR A 1 115 ? -5.432 12.132 13.387 1.00 97.12 115 TYR A N 1
ATOM 938 C CA . TYR A 1 115 ? -5.629 10.927 14.184 1.00 97.12 115 TYR A CA 1
ATOM 939 C C . TYR A 1 115 ? -7.128 10.691 14.371 1.00 97.12 115 TYR A C 1
ATOM 941 O O . TYR A 1 115 ? -7.902 11.645 14.428 1.00 97.12 115 TYR A O 1
ATOM 949 N N . LEU A 1 116 ? -7.531 9.422 14.353 1.00 96.56 116 LEU A N 1
ATOM 950 C CA . LEU A 1 116 ? -8.901 9.000 14.627 1.00 96.56 116 LEU A CA 1
ATOM 951 C C . LEU A 1 116 ? -9.072 8.821 16.135 1.00 96.56 116 LEU A C 1
ATOM 953 O O . LEU A 1 116 ? -8.217 8.213 16.780 1.00 96.56 116 LEU A O 1
ATOM 957 N N . ASP A 1 117 ? -10.185 9.306 16.671 1.00 94.62 117 ASP A N 1
ATOM 958 C CA . ASP A 1 117 ? -10.399 9.506 18.105 1.00 94.62 117 ASP A CA 1
ATOM 959 C C . ASP A 1 117 ? -11.168 8.361 18.776 1.00 94.62 117 ASP A C 1
ATOM 961 O O . ASP A 1 117 ? -11.385 8.383 19.986 1.00 94.62 117 ASP A O 1
ATOM 965 N N . SER A 1 118 ? -11.590 7.340 18.025 1.00 95.56 118 SER A N 1
ATOM 966 C CA . SER A 1 118 ? -12.252 6.162 18.598 1.00 95.56 118 SER A CA 1
ATOM 967 C C . SER A 1 118 ? -12.216 4.931 17.681 1.00 95.56 118 SER A C 1
ATOM 969 O O . SER A 1 118 ? -12.101 5.063 16.457 1.00 95.56 118 SER A O 1
ATOM 971 N N . PRO A 1 119 ? -12.395 3.714 18.236 1.00 95.56 119 PRO A N 1
ATOM 972 C CA . PRO A 1 119 ? -12.658 2.505 17.451 1.00 95.56 119 PRO A CA 1
ATOM 973 C C . PRO A 1 119 ? -13.862 2.634 16.505 1.00 95.56 119 PRO A C 1
ATOM 975 O O . PRO A 1 119 ? -13.860 2.071 15.408 1.00 95.56 119 PRO A O 1
ATOM 978 N N . GLU A 1 120 ? -14.895 3.368 16.914 1.00 95.50 120 GLU A N 1
ATOM 979 C CA . GLU A 1 120 ? -16.081 3.665 16.109 1.00 95.50 120 GLU A CA 1
ATOM 980 C C . GLU A 1 120 ? -15.718 4.494 14.877 1.00 95.50 120 GLU A C 1
ATOM 982 O O . GLU A 1 120 ? -16.081 4.114 13.764 1.00 95.50 120 GLU A O 1
ATOM 987 N N . GLU A 1 121 ? -14.915 5.543 15.049 1.00 96.62 121 GLU A N 1
ATOM 988 C CA . GLU A 1 121 ? -14.452 6.365 13.933 1.00 96.62 121 GLU A CA 1
ATOM 989 C C . GLU A 1 121 ? -13.561 5.570 12.965 1.00 96.62 121 GLU A C 1
ATOM 991 O O . GLU A 1 121 ? -13.702 5.698 11.748 1.00 96.62 121 GLU A O 1
ATOM 996 N N . ILE A 1 122 ? -12.695 4.678 13.470 1.00 96.75 122 ILE A N 1
ATOM 997 C CA . ILE A 1 122 ? -11.928 3.758 12.611 1.00 96.75 122 ILE A CA 1
ATOM 998 C C . ILE A 1 122 ? -12.884 2.948 11.725 1.00 96.75 122 ILE A C 1
ATOM 1000 O O . ILE A 1 122 ? -12.692 2.874 10.510 1.00 96.75 122 ILE A O 1
ATOM 1004 N N . LYS A 1 123 ? -13.945 2.367 12.300 1.00 96.50 123 LYS A N 1
ATOM 1005 C CA . LYS A 1 123 ? -14.950 1.598 11.543 1.00 96.50 123 LYS A CA 1
ATOM 1006 C C . LYS A 1 123 ? -15.668 2.464 10.503 1.00 96.50 123 LYS A C 1
ATOM 1008 O O . LYS A 1 123 ? -15.889 2.001 9.380 1.00 96.50 123 LYS A O 1
ATOM 1013 N N . GLU A 1 124 ? -16.007 3.706 10.839 1.00 96.56 124 GLU A N 1
ATOM 1014 C CA . GLU A 1 124 ? -16.630 4.655 9.911 1.00 96.56 124 GLU A CA 1
ATOM 1015 C C . GLU A 1 124 ? -15.709 5.023 8.747 1.00 96.56 124 GLU A C 1
ATOM 1017 O O . GLU A 1 124 ? -16.146 5.001 7.597 1.00 96.56 124 GLU A O 1
ATOM 1022 N N . VAL A 1 125 ? -14.428 5.287 9.010 1.00 98.00 125 VAL A N 1
ATOM 1023 C CA . VAL A 1 125 ? -13.426 5.571 7.974 1.00 98.00 125 VAL A CA 1
ATOM 1024 C C . VAL A 1 125 ? -13.213 4.350 7.077 1.00 98.00 125 VAL A C 1
ATOM 1026 O O . VAL A 1 125 ? -13.241 4.482 5.852 1.00 98.00 125 VAL A O 1
ATOM 1029 N N . LEU A 1 126 ? -13.092 3.143 7.641 1.00 98.00 126 LEU A N 1
ATOM 1030 C CA . LEU A 1 126 ? -13.001 1.904 6.857 1.00 98.00 126 LEU A CA 1
ATOM 1031 C C . LEU A 1 126 ? -14.196 1.742 5.906 1.00 98.00 126 LEU A C 1
ATOM 1033 O O . LEU A 1 126 ? -14.019 1.394 4.738 1.00 98.00 126 LEU A O 1
ATOM 1037 N N . LYS A 1 127 ? -15.407 2.045 6.381 1.00 97.69 127 LYS A N 1
ATOM 1038 C CA . LYS A 1 127 ? -16.636 1.940 5.591 1.00 97.69 127 LYS A CA 1
ATOM 1039 C C . LYS A 1 127 ? -16.756 3.036 4.536 1.00 97.69 127 LYS A C 1
ATOM 1041 O O . LYS A 1 127 ? -16.931 2.737 3.359 1.00 97.69 127 LYS A O 1
ATOM 1046 N N . ASN A 1 128 ? -16.691 4.293 4.953 1.00 97.69 128 ASN A N 1
ATOM 1047 C CA . ASN A 1 128 ? -17.063 5.436 4.124 1.00 97.69 128 ASN A CA 1
ATOM 1048 C C . ASN A 1 128 ? -15.906 5.885 3.227 1.00 97.69 128 ASN A C 1
ATOM 1050 O O . ASN A 1 128 ? -16.134 6.270 2.086 1.00 97.69 128 ASN A O 1
ATOM 1054 N N . ILE A 1 129 ? -14.667 5.801 3.724 1.00 97.81 129 ILE A N 1
ATOM 1055 C CA . ILE A 1 129 ? -13.474 6.216 2.982 1.00 97.81 129 ILE A CA 1
ATOM 1056 C C . ILE A 1 129 ? -12.783 5.037 2.318 1.00 97.81 129 ILE A C 1
ATOM 1058 O O . ILE A 1 129 ? -12.300 5.207 1.218 1.00 97.81 129 ILE A O 1
ATOM 1062 N N . PHE A 1 130 ? -12.720 3.846 2.910 1.00 98.06 130 PHE A N 1
ATOM 1063 C CA . PHE A 1 130 ? -12.038 2.713 2.258 1.00 98.06 130 PHE A CA 1
ATOM 1064 C C . PHE A 1 130 ? -12.986 1.748 1.541 1.00 98.06 130 PHE A C 1
ATOM 1066 O O . PHE A 1 130 ? -12.521 0.870 0.820 1.00 98.06 130 PHE A O 1
ATOM 1073 N N . HIS A 1 131 ? -14.304 1.935 1.670 1.00 97.62 131 HIS A N 1
ATOM 1074 C CA . HIS A 1 131 ? -15.335 1.059 1.095 1.00 97.62 131 HIS A CA 1
ATOM 1075 C C . HIS A 1 131 ? -15.217 -0.403 1.557 1.00 97.62 131 HIS A C 1
ATOM 1077 O O . HIS A 1 131 ? -15.634 -1.333 0.864 1.00 97.62 131 HIS A O 1
ATOM 1083 N N . LEU A 1 132 ? -14.664 -0.614 2.751 1.00 97.44 132 LEU A N 1
ATOM 1084 C CA . LEU A 1 132 ? -14.517 -1.924 3.365 1.00 97.44 132 LEU A CA 1
ATOM 1085 C C . LEU A 1 132 ? -15.678 -2.199 4.316 1.00 97.44 132 LEU A C 1
ATOM 1087 O O . LEU A 1 132 ? -16.212 -1.306 4.968 1.00 97.44 132 LEU A O 1
ATOM 1091 N N . LYS A 1 133 ? -16.056 -3.472 4.424 1.00 94.50 133 LYS A N 1
ATOM 1092 C CA . LYS A 1 133 ? -17.030 -3.951 5.410 1.00 94.50 133 LYS A CA 1
ATOM 1093 C C . LYS A 1 133 ? -16.293 -4.821 6.426 1.00 94.50 133 LYS A C 1
ATOM 1095 O O . LYS A 1 133 ? -16.081 -6.001 6.147 1.00 94.50 133 LYS A O 1
ATOM 1100 N N . PRO A 1 134 ? -15.861 -4.262 7.571 1.00 89.75 134 PRO A N 1
ATOM 1101 C CA . PRO A 1 134 ? -15.173 -5.050 8.580 1.00 89.75 134 PRO A CA 1
ATOM 1102 C C . PRO A 1 134 ? -16.094 -6.146 9.143 1.00 89.75 134 PRO A C 1
ATOM 1104 O O . PRO A 1 134 ? -17.299 -5.918 9.290 1.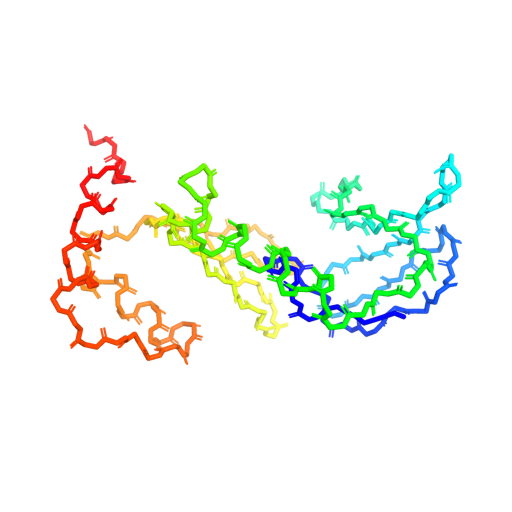00 89.75 134 PRO A O 1
ATOM 1107 N N . PRO A 1 135 ? -15.560 -7.335 9.469 1.00 91.00 135 PRO A N 1
ATOM 1108 C CA . PRO A 1 135 ? -16.357 -8.413 10.040 1.00 91.00 135 PRO A CA 1
ATOM 1109 C C . PRO A 1 135 ? -16.839 -8.049 11.450 1.00 91.00 135 PRO A C 1
ATOM 1111 O O . PRO A 1 135 ? -16.047 -7.659 12.305 1.00 91.00 135 PRO A O 1
ATOM 1114 N N . GLN A 1 136 ? -18.130 -8.240 11.724 1.00 91.62 136 GLN A N 1
ATOM 1115 C CA . GLN A 1 136 ? -18.741 -7.947 13.027 1.00 91.62 136 GLN A CA 1
ATOM 1116 C C . GLN A 1 136 ? -18.422 -9.056 14.041 1.00 91.62 136 GLN A C 1
ATOM 1118 O O . GLN A 1 136 ? -19.249 -9.909 14.350 1.00 91.62 136 GLN A O 1
ATOM 1123 N N . THR A 1 137 ? -17.178 -9.088 14.521 1.00 95.56 137 THR A N 1
ATOM 1124 C CA . THR A 1 137 ? -16.692 -10.117 15.451 1.00 95.56 137 THR A CA 1
ATOM 1125 C C . THR A 1 137 ? -16.144 -9.493 16.724 1.00 95.56 137 THR A C 1
ATOM 1127 O O . THR A 1 137 ? -15.469 -8.465 16.684 1.00 95.56 137 THR A O 1
ATOM 1130 N N . ARG A 1 138 ? -16.334 -10.174 17.861 1.00 95.06 138 ARG A N 1
ATOM 1131 C CA . ARG A 1 138 ? -15.745 -9.764 19.148 1.00 95.06 138 ARG A CA 1
ATOM 1132 C C . ARG A 1 138 ? -14.223 -9.603 19.068 1.00 95.06 138 ARG A C 1
ATOM 1134 O O . ARG A 1 138 ? -13.669 -8.718 19.706 1.00 95.06 138 ARG A O 1
ATOM 1141 N N . LYS A 1 139 ? -13.551 -10.442 18.271 1.00 93.44 139 LYS A N 1
ATOM 1142 C CA . LYS A 1 139 ? -12.099 -10.373 18.058 1.00 93.44 139 LYS A CA 1
ATOM 1143 C C . LYS A 1 139 ? -11.679 -9.050 17.415 1.00 93.44 139 LYS A C 1
ATOM 1145 O O . LYS A 1 139 ? -10.695 -8.470 17.857 1.00 93.44 139 LYS A O 1
ATOM 1150 N N . LEU A 1 140 ? -12.416 -8.580 16.405 1.00 92.81 140 LEU A N 1
ATOM 1151 C CA . LEU A 1 140 ? -12.137 -7.290 15.779 1.00 92.81 140 LEU A CA 1
ATOM 1152 C C . LEU A 1 140 ? -12.376 -6.136 16.758 1.00 92.81 140 LEU A C 1
ATOM 1154 O O . LEU A 1 140 ? -11.534 -5.253 16.855 1.00 92.81 140 LEU A O 1
ATOM 1158 N N . GLU A 1 141 ? -13.480 -6.159 17.505 1.00 94.44 141 GLU A N 1
ATOM 1159 C CA . GLU A 1 141 ? -13.790 -5.098 18.476 1.00 94.44 141 GLU A CA 1
ATOM 1160 C C . GLU A 1 141 ? -12.710 -4.973 19.562 1.00 94.44 141 GLU A C 1
ATOM 1162 O O . GLU A 1 141 ? -12.289 -3.868 19.893 1.00 94.44 141 GLU A O 1
ATOM 1167 N N . LEU A 1 142 ? -12.214 -6.100 20.084 1.00 95.19 142 LEU A N 1
ATOM 1168 C CA . LEU A 1 142 ? -11.103 -6.103 21.042 1.00 95.19 142 LEU A CA 1
ATOM 1169 C C . LEU A 1 142 ? -9.805 -5.591 20.413 1.00 95.19 142 LEU A C 1
ATOM 1171 O O . LEU A 1 142 ? -9.114 -4.784 21.027 1.00 95.19 142 LEU A O 1
ATOM 1175 N N . PHE A 1 143 ? -9.504 -6.021 19.185 1.00 94.12 143 PHE A N 1
ATOM 1176 C CA . PHE A 1 143 ? -8.327 -5.558 18.455 1.00 94.12 143 PHE A CA 1
ATOM 1177 C C . PHE A 1 143 ? -8.349 -4.041 18.242 1.00 94.12 143 PHE A C 1
ATOM 1179 O O . PHE A 1 143 ? -7.358 -3.385 18.529 1.00 94.12 143 PHE A O 1
ATOM 1186 N N . LEU A 1 144 ? -9.469 -3.467 17.789 1.00 94.94 144 LEU A N 1
ATOM 1187 C CA . LEU A 1 144 ? -9.567 -2.025 17.543 1.00 94.94 144 LEU A CA 1
ATOM 1188 C C . LEU A 1 144 ? -9.457 -1.200 18.830 1.00 94.94 144 LEU A C 1
ATOM 1190 O O . LEU A 1 144 ? -8.844 -0.136 18.808 1.00 94.94 144 LEU A O 1
ATOM 1194 N N . ARG A 1 145 ? -10.014 -1.687 19.947 1.00 94.94 145 ARG A N 1
ATOM 1195 C CA . ARG A 1 145 ? -9.873 -1.040 21.262 1.00 94.94 145 ARG A CA 1
ATOM 1196 C C . ARG A 1 145 ? -8.420 -1.015 21.723 1.00 94.94 145 ARG A C 1
ATOM 1198 O O . ARG A 1 145 ? -7.905 0.058 22.009 1.00 94.94 145 ARG A O 1
ATOM 1205 N N . GLN A 1 146 ? -7.765 -2.176 21.721 1.00 94.12 146 GLN A N 1
ATOM 1206 C CA . GLN A 1 146 ? -6.357 -2.290 22.096 1.00 94.12 146 GLN A CA 1
ATOM 1207 C C . GLN A 1 146 ? -5.471 -1.421 21.192 1.00 94.12 146 GLN A C 1
ATOM 1209 O O . GLN A 1 146 ? -4.656 -0.641 21.674 1.00 94.12 146 GLN A O 1
ATOM 1214 N N . LEU A 1 147 ? -5.682 -1.502 19.876 1.00 93.56 147 LEU A N 1
ATOM 1215 C CA . LEU A 1 147 ? -4.941 -0.716 18.896 1.00 93.56 147 LEU A CA 1
ATOM 1216 C C . LEU A 1 147 ? -5.070 0.788 19.159 1.00 93.56 147 LEU A C 1
ATOM 1218 O O . LEU A 1 147 ? -4.077 1.510 19.108 1.00 93.56 147 LEU A O 1
ATOM 1222 N N . TYR A 1 148 ? -6.288 1.265 19.423 1.00 93.31 148 TYR A N 1
ATOM 1223 C CA . TYR A 1 148 ? -6.538 2.673 19.710 1.00 93.31 148 TYR A CA 1
ATOM 1224 C C . TYR A 1 148 ? -5.817 3.127 20.988 1.00 93.31 148 TYR A C 1
ATOM 1226 O O . TYR A 1 148 ? -5.169 4.171 20.982 1.00 93.31 148 TYR A O 1
ATOM 1234 N N . GLU A 1 149 ? -5.861 2.332 22.059 1.00 92.50 149 GLU A N 1
ATOM 1235 C CA . GLU A 1 149 ? -5.158 2.638 23.313 1.00 92.50 149 GLU A CA 1
ATOM 1236 C C . GLU A 1 149 ? -3.636 2.734 23.131 1.00 92.50 149 GLU A C 1
ATOM 1238 O O . GLU A 1 149 ? -3.011 3.626 23.702 1.00 92.50 149 GLU A O 1
ATOM 1243 N N . GLU A 1 150 ? -3.054 1.858 22.308 1.00 91.19 150 GLU A N 1
ATOM 1244 C CA . GLU A 1 150 ? -1.609 1.790 22.053 1.00 91.19 150 GLU A CA 1
ATOM 1245 C C . GLU A 1 150 ? -1.095 2.873 21.091 1.00 91.19 150 GLU A C 1
ATOM 1247 O O . GLU A 1 150 ? 0.093 3.195 21.104 1.00 91.19 150 GLU A O 1
ATOM 1252 N N . THR A 1 151 ? -1.957 3.404 20.219 1.00 88.56 151 THR A N 1
ATOM 1253 C CA . THR A 1 151 ? -1.532 4.244 19.080 1.00 88.56 151 THR A CA 1
ATOM 1254 C C . THR A 1 151 ? -2.162 5.628 19.049 1.00 88.56 151 THR A C 1
ATOM 1256 O O . THR A 1 151 ? -1.849 6.420 18.156 1.00 88.56 151 THR 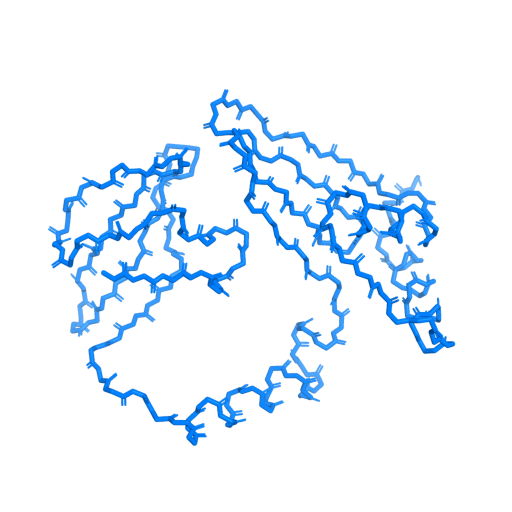A O 1
ATOM 1259 N N . ARG A 1 152 ? -3.039 5.955 20.002 1.00 81.12 152 ARG A N 1
ATOM 1260 C CA . ARG A 1 152 ? -3.501 7.333 20.174 1.00 81.12 152 ARG A CA 1
ATOM 1261 C C . ARG A 1 152 ? -2.311 8.248 20.503 1.00 81.12 152 ARG A C 1
ATOM 1263 O O . ARG A 1 152 ? -1.416 7.837 21.245 1.00 81.12 152 ARG A O 1
ATOM 1270 N N . PRO A 1 153 ? -2.275 9.476 19.966 1.00 77.19 153 PRO A N 1
ATOM 1271 C CA . PRO A 1 153 ? -1.253 10.442 20.343 1.00 77.19 153 PRO A CA 1
ATOM 1272 C C . PRO A 1 153 ? -1.316 10.723 21.853 1.00 77.19 153 PRO A C 1
ATOM 1274 O O . PRO A 1 153 ? -2.398 10.774 22.440 1.00 77.19 153 PRO A O 1
ATOM 1277 N N . ASN A 1 154 ? -0.151 10.882 22.489 1.00 68.12 154 ASN A N 1
ATOM 1278 C CA . ASN A 1 154 ? -0.079 11.344 23.874 1.00 68.12 154 ASN A CA 1
ATOM 1279 C C . ASN A 1 154 ? -0.584 12.792 23.914 1.00 68.12 154 ASN A C 1
ATOM 1281 O O . ASN A 1 154 ? 0.034 13.659 23.293 1.00 68.12 154 ASN A O 1
ATOM 1285 N N . ASN A 1 155 ? -1.699 13.024 24.610 1.00 51.94 155 ASN A N 1
ATOM 1286 C CA . ASN A 1 155 ? -2.128 14.369 24.997 1.00 51.94 155 ASN A CA 1
ATOM 1287 C C . ASN A 1 155 ? -1.169 14.966 26.029 1.00 51.94 155 ASN A C 1
ATOM 1289 O O . ASN A 1 155 ? -0.749 14.208 26.935 1.00 51.94 155 ASN A O 1
#

Radius of gyration: 17.76 Å; chains: 1; bounding box: 42×42×45 Å

Secondary structure (DSSP, 8-state):
---S-SSTT--SSPPPS-BS--B--SSS-EEEEEETTEEEEEEEETTEEEEEEEE-SPPP-HHHHHHHHHHHHH-TT-HHHH--EEEEE-SSEEEEEETTEEEEEETTSPPEEEE--SHHHHHHHHHHTT-------HHHHHHHHHHHHHHS---

InterPro domains:
  IPR001447 Arylamine N-acetyltransferase [PF00797] (1-133)
  IPR001447 Arylamine N-acetyltransferase [PTHR11786] (1-137)
  IPR038765 Papain-like cysteine peptidase superfamily [SSF54001] (1-136)
  IPR053710 Arylamine N-acetyltransferase domain-containing protein [G3DSA:3.30.2140.20] (1-140)

pLDDT: mean 95.21, std 5.2, range [51.94, 98.62]

Sequence (155 aa):
MCDVGFGGQSLSAPLEFKLNDIQETPHEDYKIIRKNGCYFLKCSIKNEWKTMYKFTLNTSYMVDYKVANWYTSTHPDSHFKNKLIVARAGEDCRYALDNTRFTVHLVKGESKERYLDSPEEIKEVLKNIFHLKPPQTRKLELFLRQLYEETRPNN

Foldseek 3Di:
DAFQDLFQPHAQDDDDPDAPDWDDGLFWIWHWHDDPQKIWIWTQDPNDTDTSDIGHPDDDDPVNVVVVCCCQCPPPPHPNVQWDWHWDDDRQWIWIDTQQWTWTGGRPDDIDIDGHDALVSVCVCCCPVVVDDDDPDPVSVVSSHVSCVVPPDDD